Protein AF-A0A1W9WUT4-F1 (afdb_monomer)

Foldseek 3Di:
DAEAEEDPVLQDPCLQCLCVVVVLAHYDGHDPVCPPPDLLVSQLVPFVPLHEYEDQDPVSCVVPVVSHDQKGQEYEHEYEPPVDHDDDDSVNVSVLSVVVCVVPVCPNVDSCIRDYHYRYDHDDPDD

Sequence (127 aa):
MTIFQLDECLNSKKLVQGCAKEGLCQVFRFPTDMKGLKDPDMLNLLLPKDNPLITTDLALLDEHFDSIPEYHPSLILIANSESVPQTLTIKKVQAILRQFKMTFSQWHQVPWQNCVYNARFSQSFTH

pLDDT: mean 84.76, std 8.93, range [38.06, 93.62]

Structure (mmCIF, N/CA/C/O backbone):
data_AF-A0A1W9WUT4-F1
#
_entry.id   AF-A0A1W9WUT4-F1
#
loop_
_atom_site.group_PDB
_atom_site.id
_atom_site.type_symbol
_atom_site.label_atom_id
_atom_site.label_alt_id
_atom_site.label_comp_id
_atom_site.label_asym_id
_atom_site.label_entity_id
_atom_site.label_seq_id
_atom_site.pdbx_PDB_ins_code
_atom_site.Cartn_x
_atom_site.Cartn_y
_atom_site.Cartn_z
_atom_site.occupancy
_atom_site.B_iso_or_equiv
_atom_site.auth_seq_id
_atom_site.auth_comp_id
_atom_site.auth_asym_id
_atom_site.auth_atom_id
_atom_site.pdbx_PDB_model_num
ATOM 1 N N . MET A 1 1 ? -13.656 -10.844 1.150 1.00 75.38 1 MET A N 1
ATOM 2 C CA . MET A 1 1 ? -12.995 -9.759 1.905 1.00 75.38 1 MET A CA 1
ATOM 3 C C . MET A 1 1 ? -11.533 -9.796 1.530 1.00 75.38 1 MET A C 1
ATOM 5 O O . MET A 1 1 ? -10.932 -10.853 1.662 1.00 75.38 1 MET A O 1
ATOM 9 N N . THR A 1 2 ? -11.006 -8.696 1.010 1.00 85.50 2 THR A N 1
ATOM 10 C CA . THR A 1 2 ? -9.635 -8.607 0.502 1.00 85.50 2 THR A CA 1
ATOM 11 C C . THR A 1 2 ? -8.673 -8.338 1.655 1.00 85.50 2 THR A C 1
ATOM 13 O O . THR A 1 2 ? -8.935 -7.464 2.489 1.00 85.50 2 THR A O 1
ATOM 16 N N . ILE A 1 3 ? -7.580 -9.098 1.709 1.00 90.38 3 ILE A N 1
ATOM 17 C CA . ILE A 1 3 ? -6.473 -8.864 2.636 1.00 90.38 3 ILE A CA 1
ATOM 18 C C . ILE A 1 3 ? -5.352 -8.209 1.838 1.00 90.38 3 ILE A C 1
ATOM 20 O O . ILE A 1 3 ? -4.963 -8.716 0.792 1.00 90.38 3 ILE A O 1
ATOM 24 N N . PHE A 1 4 ? -4.856 -7.074 2.316 1.00 91.50 4 PHE A N 1
ATOM 25 C CA . PHE A 1 4 ? -3.820 -6.320 1.619 1.00 91.50 4 PHE A CA 1
ATOM 26 C C . PHE A 1 4 ? -2.439 -6.679 2.142 1.00 91.50 4 PHE A C 1
ATOM 28 O O . PHE A 1 4 ? -2.268 -6.986 3.318 1.00 91.50 4 PHE A O 1
ATOM 35 N N . GLN A 1 5 ? -1.435 -6.592 1.290 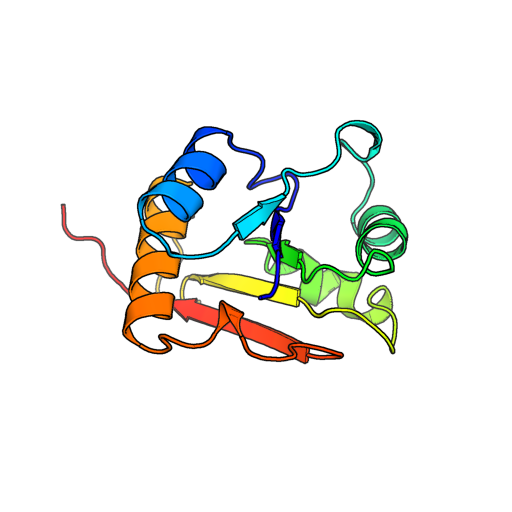1.00 93.62 5 GLN A N 1
ATOM 36 C CA . GLN A 1 5 ? -0.044 -6.770 1.658 1.00 93.62 5 GLN A CA 1
ATOM 37 C C . GLN A 1 5 ? 0.591 -5.401 1.905 1.00 93.62 5 GLN A C 1
ATOM 39 O O . GLN A 1 5 ? 0.515 -4.524 1.053 1.00 93.62 5 GLN A O 1
ATOM 44 N N . LEU A 1 6 ? 1.214 -5.194 3.066 1.00 92.06 6 LEU A N 1
ATOM 45 C CA . LEU A 1 6 ? 2.004 -3.986 3.309 1.00 92.06 6 LEU A CA 1
ATOM 46 C C . LEU A 1 6 ? 3.394 -4.129 2.697 1.00 92.06 6 LEU A C 1
ATOM 48 O O . LEU A 1 6 ? 4.004 -5.195 2.804 1.00 92.06 6 LEU A O 1
ATOM 52 N N . ASP A 1 7 ? 3.883 -3.025 2.148 1.00 89.50 7 ASP A N 1
ATOM 53 C CA . ASP A 1 7 ? 5.274 -2.803 1.758 1.00 89.50 7 ASP A CA 1
ATOM 54 C C . ASP A 1 7 ? 6.229 -2.747 2.978 1.00 89.50 7 ASP A C 1
ATOM 56 O O . ASP A 1 7 ? 5.799 -2.546 4.123 1.00 89.50 7 ASP A O 1
ATOM 60 N N . GLU A 1 8 ? 7.535 -2.921 2.753 1.00 88.62 8 GLU A N 1
ATOM 61 C CA . GLU A 1 8 ? 8.592 -2.888 3.766 1.00 88.62 8 GLU A CA 1
ATOM 62 C C . GLU A 1 8 ? 8.557 -1.577 4.562 1.00 88.62 8 GLU A C 1
ATOM 64 O O . GLU A 1 8 ? 8.560 -1.602 5.800 1.00 88.62 8 GLU A O 1
ATOM 69 N N . CYS A 1 9 ? 8.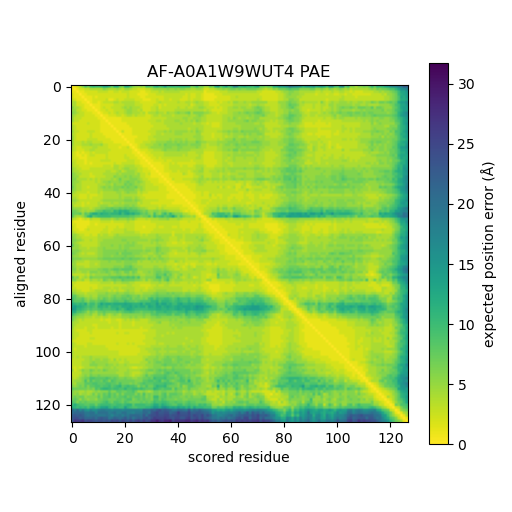409 -0.442 3.875 1.00 86.44 9 CYS A N 1
ATOM 70 C CA . CYS A 1 9 ? 8.309 0.888 4.484 1.00 86.44 9 CYS A CA 1
ATOM 71 C C . CYS A 1 9 ? 7.098 1.038 5.423 1.00 86.44 9 CYS A C 1
ATOM 73 O O . CYS A 1 9 ? 7.111 1.840 6.362 1.00 86.44 9 CYS A O 1
ATOM 75 N N . LEU A 1 10 ? 6.057 0.227 5.222 1.00 88.38 10 LEU A N 1
ATOM 76 C CA . LEU A 1 10 ? 4.836 0.217 6.025 1.00 88.38 10 LEU A CA 1
ATOM 77 C C . LEU A 1 10 ? 4.780 -0.942 7.025 1.00 88.38 10 LEU A C 1
ATOM 79 O O . LEU A 1 10 ? 3.751 -1.121 7.680 1.00 88.38 10 LEU A O 1
ATOM 83 N N . ASN A 1 11 ? 5.865 -1.705 7.208 1.00 88.50 11 ASN A N 1
ATOM 84 C CA . ASN A 1 11 ? 5.903 -2.949 7.984 1.00 88.50 11 ASN A CA 1
ATOM 85 C C . ASN A 1 11 ? 5.810 -2.769 9.522 1.00 88.50 11 ASN A C 1
ATOM 87 O O . ASN A 1 11 ? 6.601 -3.303 10.310 1.00 88.50 11 ASN A O 1
ATOM 91 N N . SER A 1 12 ? 4.802 -2.038 9.991 1.00 88.75 12 SER A N 1
ATOM 92 C CA . SER A 1 12 ? 4.574 -1.674 11.384 1.00 88.75 12 SER A CA 1
ATOM 93 C C . SER A 1 12 ? 3.472 -2.517 12.021 1.00 88.75 12 SER A C 1
ATOM 95 O O . SER A 1 12 ? 2.320 -2.497 11.589 1.00 88.75 12 SER A O 1
ATOM 97 N N . LYS A 1 13 ? 3.781 -3.176 13.149 1.00 89.94 13 LYS A N 1
ATOM 98 C CA . LYS A 1 13 ? 2.768 -3.877 13.967 1.00 89.94 13 LYS A CA 1
ATOM 99 C C . LYS A 1 13 ? 1.632 -2.945 14.407 1.00 89.94 13 LYS A C 1
ATOM 101 O O . LYS A 1 13 ? 0.486 -3.377 14.472 1.00 89.94 13 LYS A O 1
ATOM 106 N N . LYS A 1 14 ? 1.944 -1.671 14.682 1.00 89.75 14 LYS A N 1
ATOM 107 C CA . LYS A 1 14 ? 0.949 -0.669 15.092 1.00 89.75 14 LYS A CA 1
ATOM 108 C C . LYS A 1 14 ? -0.042 -0.373 13.967 1.00 89.75 14 LYS A C 1
ATOM 110 O O . LYS A 1 14 ? -1.226 -0.240 14.250 1.00 89.75 14 LYS A O 1
ATOM 115 N N . LEU A 1 15 ? 0.428 -0.317 12.717 1.00 89.50 15 LEU A N 1
ATOM 116 C CA . LEU A 1 15 ? -0.435 -0.088 11.557 1.00 89.50 15 LEU A CA 1
ATOM 117 C C . LEU A 1 15 ? -1.410 -1.252 11.362 1.00 89.50 15 LEU A C 1
ATOM 119 O O . LEU A 1 15 ? -2.607 -1.025 11.234 1.00 89.50 15 LEU A O 1
ATOM 123 N N . VAL A 1 16 ? -0.909 -2.489 11.422 1.00 92.06 16 VAL A N 1
ATOM 124 C CA . VAL A 1 16 ? -1.725 -3.710 11.295 1.00 92.06 16 VAL A CA 1
ATOM 125 C C . VAL A 1 16 ? -2.813 -3.755 12.366 1.00 92.06 16 VAL A C 1
ATOM 127 O O . VAL A 1 16 ? -3.993 -3.919 12.061 1.00 92.06 16 VAL A O 1
ATOM 130 N N . GLN A 1 17 ? -2.423 -3.558 13.629 1.00 90.81 17 GLN A N 1
ATOM 131 C CA . GLN A 1 17 ? -3.358 -3.539 14.754 1.00 90.81 17 GLN A CA 1
ATOM 132 C C . GLN A 1 17 ? -4.368 -2.396 14.632 1.00 90.81 17 GLN A C 1
ATOM 134 O O . GLN A 1 17 ? -5.544 -2.601 14.916 1.00 90.81 17 GLN A O 1
ATOM 139 N N . GLY A 1 18 ? -3.928 -1.212 14.195 1.00 88.06 18 GLY A N 1
ATOM 140 C CA . GLY A 1 18 ? -4.794 -0.060 13.957 1.00 88.06 18 GLY A CA 1
ATOM 141 C C . GLY A 1 18 ? -5.839 -0.335 12.879 1.00 88.06 18 GLY A C 1
ATOM 142 O O . GLY A 1 18 ? -7.025 -0.132 13.122 1.00 88.06 18 GLY A O 1
ATOM 143 N N . CYS A 1 19 ? -5.422 -0.879 11.732 1.00 90.00 19 CYS A N 1
ATOM 144 C CA . CYS A 1 19 ? -6.323 -1.217 10.629 1.00 90.00 19 CYS A CA 1
ATOM 145 C C . CYS A 1 19 ? -7.373 -2.254 11.041 1.00 90.00 19 CYS A C 1
ATOM 147 O O . CYS A 1 19 ? -8.554 -2.071 10.746 1.00 90.00 19 CYS A O 1
ATOM 149 N N . ALA A 1 20 ? -6.958 -3.297 11.768 1.00 90.19 20 ALA A N 1
ATOM 150 C CA . ALA A 1 20 ? -7.862 -4.333 12.256 1.00 90.19 20 ALA A CA 1
ATOM 151 C C . ALA A 1 20 ? -8.831 -3.801 13.324 1.00 90.19 20 ALA A C 1
ATOM 153 O O . ALA A 1 20 ? -10.037 -4.010 13.219 1.00 90.19 20 ALA A O 1
ATOM 154 N N . LYS A 1 21 ? -8.320 -3.076 14.330 1.00 90.19 21 LYS A N 1
ATOM 155 C CA . LYS A 1 21 ? -9.123 -2.533 15.438 1.00 90.19 21 LYS A CA 1
ATOM 156 C C . LYS A 1 21 ? -10.179 -1.539 14.958 1.00 90.19 21 LYS A C 1
ATOM 158 O O . LYS A 1 21 ? -11.275 -1.506 15.503 1.00 90.19 21 LYS A O 1
ATOM 163 N N . GLU A 1 22 ? -9.843 -0.723 13.965 1.00 87.56 22 GLU A N 1
ATOM 164 C CA . GLU A 1 22 ? -10.738 0.296 13.411 1.00 87.56 22 GLU A CA 1
ATOM 165 C C . GLU A 1 22 ? -11.600 -0.219 12.247 1.00 87.56 22 GLU A C 1
ATOM 167 O O . GLU A 1 22 ? -12.373 0.546 11.674 1.00 87.56 22 GLU A O 1
ATOM 172 N N . GLY A 1 23 ? -11.478 -1.498 11.869 1.00 87.19 23 GLY A N 1
ATOM 173 C CA . GLY A 1 23 ? -12.249 -2.078 10.765 1.00 87.19 23 GLY A CA 1
ATOM 174 C C . GLY A 1 23 ? -11.950 -1.444 9.400 1.00 87.19 23 GLY A C 1
ATOM 175 O O . GLY A 1 23 ? -12.817 -1.429 8.521 1.00 87.19 23 GLY A O 1
ATOM 176 N N . LEU A 1 24 ? -10.741 -0.902 9.210 1.00 86.94 24 LEU A N 1
ATOM 177 C CA . LEU A 1 24 ? -10.347 -0.236 7.963 1.00 86.94 24 LEU A CA 1
ATOM 178 C C . LEU A 1 24 ? -10.165 -1.262 6.843 1.00 86.94 24 LEU A C 1
ATOM 180 O O . LEU A 1 24 ? -10.789 -1.154 5.785 1.00 86.94 24 LEU A O 1
ATOM 184 N N . CYS A 1 25 ? -9.316 -2.256 7.105 1.00 86.94 25 CYS A N 1
ATOM 185 C CA . CYS A 1 25 ? -8.998 -3.392 6.244 1.00 86.94 25 CYS A CA 1
ATOM 186 C C . CYS A 1 25 ? -8.226 -4.457 7.040 1.00 86.94 25 CYS A C 1
ATOM 188 O O . CYS A 1 25 ? -7.706 -4.184 8.125 1.00 86.94 25 CYS A O 1
ATOM 190 N N . GLN A 1 26 ? -8.145 -5.670 6.492 1.00 90.38 26 GLN A N 1
ATOM 191 C CA . GLN A 1 26 ? -7.172 -6.663 6.944 1.00 90.38 26 GLN A CA 1
ATOM 192 C C . GLN A 1 26 ? -5.886 -6.486 6.149 1.00 90.38 26 GLN A C 1
ATOM 194 O O . GLN A 1 26 ? -5.934 -6.297 4.934 1.00 90.38 26 GLN A O 1
ATOM 199 N N . VAL A 1 27 ? -4.749 -6.545 6.838 1.00 91.81 27 VAL A N 1
ATOM 200 C CA . VAL A 1 27 ? -3.439 -6.356 6.219 1.00 91.81 27 VAL A CA 1
ATOM 201 C C . VAL A 1 27 ? -2.437 -7.393 6.719 1.00 91.81 27 VAL A C 1
ATOM 203 O O . VAL A 1 27 ? -2.385 -7.691 7.916 1.00 91.81 27 VAL A O 1
ATOM 206 N N . PHE A 1 28 ? -1.616 -7.912 5.814 1.00 92.00 28 PHE A N 1
ATOM 207 C CA . PHE A 1 28 ? -0.424 -8.684 6.118 1.00 92.00 28 PHE A CA 1
ATOM 208 C C . PHE A 1 28 ? 0.794 -7.773 6.215 1.00 92.00 28 PHE A C 1
ATOM 210 O O . PHE A 1 28 ? 0.917 -6.756 5.534 1.00 92.00 28 PHE A O 1
ATOM 217 N N . ARG A 1 29 ? 1.711 -8.152 7.103 1.00 92.12 29 ARG A N 1
ATOM 218 C CA . ARG A 1 29 ? 3.016 -7.504 7.227 1.00 92.12 29 ARG A CA 1
ATOM 219 C C . ARG A 1 29 ? 3.904 -7.896 6.061 1.00 92.12 29 ARG A C 1
ATOM 221 O O . ARG A 1 29 ? 3.768 -9.003 5.546 1.00 92.12 29 ARG A O 1
ATOM 228 N N . PHE A 1 30 ? 4.836 -7.018 5.704 1.00 90.75 30 PHE A N 1
ATOM 229 C CA . PHE A 1 30 ? 5.853 -7.344 4.714 1.00 90.75 30 PHE A CA 1
ATOM 230 C C . PHE A 1 30 ? 6.624 -8.613 5.133 1.00 90.75 30 PHE A C 1
ATOM 232 O O . PHE A 1 30 ? 7.060 -8.676 6.298 1.00 90.75 30 PHE A O 1
ATOM 239 N N . PRO A 1 31 ? 6.756 -9.620 4.246 1.00 88.75 31 PRO A N 1
ATOM 240 C CA . PRO A 1 31 ? 7.425 -10.879 4.558 1.00 88.75 31 PRO A CA 1
ATOM 241 C C . PRO A 1 31 ? 8.888 -10.658 4.951 1.00 88.75 31 PRO A C 1
ATOM 243 O O . PRO A 1 31 ? 9.614 -9.884 4.331 1.00 88.75 31 PRO A O 1
ATOM 246 N N . THR A 1 32 ? 9.338 -11.306 6.024 1.00 89.88 32 THR A N 1
ATOM 247 C CA . THR A 1 32 ? 10.689 -11.084 6.571 1.00 89.88 32 THR A CA 1
ATOM 248 C C . THR A 1 32 ? 11.800 -11.652 5.695 1.00 89.88 32 THR A C 1
ATOM 250 O O . THR A 1 32 ? 12.920 -11.159 5.750 1.00 89.88 32 THR A O 1
ATOM 253 N N . ASP A 1 33 ? 11.489 -12.678 4.910 1.00 89.88 33 ASP A N 1
ATOM 254 C CA . ASP A 1 33 ? 12.351 -13.312 3.909 1.00 89.88 33 ASP A CA 1
ATOM 255 C C . ASP A 1 33 ? 12.577 -12.440 2.665 1.00 89.88 33 ASP A C 1
ATOM 257 O O . ASP A 1 33 ? 13.520 -12.679 1.920 1.00 89.88 33 ASP A O 1
ATOM 261 N N . MET A 1 34 ? 11.754 -11.407 2.467 1.00 88.56 34 MET A N 1
ATOM 262 C CA . MET A 1 34 ? 11.848 -10.476 1.336 1.00 88.56 34 MET A CA 1
ATOM 263 C C . MET A 1 34 ? 12.532 -9.152 1.701 1.00 88.56 34 MET A C 1
ATOM 265 O O . MET A 1 34 ? 12.617 -8.245 0.877 1.00 88.56 34 MET A O 1
ATOM 269 N N . LYS A 1 35 ? 12.996 -9.010 2.948 1.00 88.75 35 LYS A N 1
ATOM 270 C CA . LYS A 1 35 ? 13.548 -7.757 3.469 1.00 88.75 35 LYS A CA 1
ATOM 271 C C . LYS A 1 35 ? 14.836 -7.355 2.742 1.00 88.75 35 LYS A C 1
ATOM 273 O O . LYS A 1 35 ? 15.785 -8.138 2.715 1.00 88.75 35 LYS A O 1
ATOM 278 N N . GLY A 1 36 ? 14.895 -6.119 2.244 1.00 88.19 36 GLY A N 1
ATOM 279 C CA . GLY A 1 36 ? 16.068 -5.575 1.551 1.00 88.19 36 GLY A CA 1
ATOM 280 C C . GLY A 1 36 ? 16.267 -6.083 0.120 1.00 88.19 36 GLY A C 1
ATOM 281 O O . GLY A 1 36 ? 17.327 -5.843 -0.462 1.00 88.19 36 GLY A O 1
ATOM 282 N N . LEU A 1 37 ? 15.280 -6.786 -0.446 1.00 90.56 37 LEU A N 1
ATOM 283 C CA . LEU A 1 37 ? 15.238 -7.033 -1.884 1.00 90.56 37 LEU A CA 1
ATOM 284 C C . LEU A 1 37 ? 15.073 -5.712 -2.639 1.00 90.56 37 LEU A C 1
ATOM 286 O O . LEU A 1 37 ? 14.495 -4.760 -2.121 1.00 90.56 37 LEU A O 1
ATOM 290 N N . LYS A 1 38 ? 15.574 -5.668 -3.874 1.00 89.38 38 LYS A N 1
ATOM 291 C CA . LYS A 1 38 ? 15.317 -4.540 -4.771 1.00 89.38 38 LYS A CA 1
ATOM 292 C C . LYS A 1 38 ? 13.873 -4.579 -5.253 1.00 89.38 38 LYS A C 1
ATOM 294 O O . LYS A 1 38 ? 13.299 -5.660 -5.377 1.00 89.38 38 LYS A O 1
ATOM 299 N N . ASP A 1 39 ? 13.328 -3.420 -5.596 1.00 88.50 39 ASP A N 1
ATOM 300 C CA . ASP A 1 39 ? 11.917 -3.285 -5.961 1.00 88.50 39 ASP A CA 1
ATOM 301 C C . ASP A 1 39 ? 11.482 -4.205 -7.112 1.00 88.50 39 ASP A C 1
ATOM 303 O O . ASP A 1 39 ? 10.465 -4.875 -6.940 1.00 88.50 39 ASP A O 1
ATOM 307 N N . PRO A 1 40 ? 12.236 -4.377 -8.221 1.00 87.69 40 PRO A N 1
ATOM 308 C CA . PRO A 1 40 ? 11.838 -5.320 -9.269 1.00 87.69 40 PRO A CA 1
ATOM 309 C C . PRO A 1 40 ? 11.737 -6.768 -8.772 1.00 87.69 40 PRO A C 1
ATOM 311 O O . PRO A 1 40 ? 10.787 -7.479 -9.097 1.00 87.69 40 PRO A O 1
ATOM 314 N N . ASP A 1 41 ? 12.695 -7.214 -7.956 1.00 89.06 41 ASP A N 1
ATOM 315 C CA . ASP A 1 41 ? 12.708 -8.574 -7.404 1.00 89.06 41 ASP A CA 1
ATOM 316 C C . ASP A 1 41 ? 11.569 -8.759 -6.392 1.00 89.06 41 ASP A C 1
ATOM 318 O O . ASP A 1 41 ? 10.882 -9.782 -6.380 1.00 89.06 41 ASP A O 1
ATOM 322 N N . MET A 1 42 ? 11.339 -7.741 -5.561 1.00 90.31 42 MET A N 1
ATOM 323 C CA . MET A 1 42 ? 10.251 -7.704 -4.592 1.00 90.31 42 MET A CA 1
ATOM 324 C C . MET A 1 42 ? 8.894 -7.775 -5.295 1.00 90.31 42 MET A C 1
ATOM 326 O O . MET A 1 42 ? 8.087 -8.634 -4.942 1.00 90.31 42 MET A O 1
ATOM 330 N N . LEU A 1 43 ? 8.655 -6.948 -6.316 1.00 87.38 43 LEU A N 1
ATOM 331 C CA . LEU A 1 43 ? 7.396 -6.918 -7.064 1.00 87.38 43 LEU A CA 1
ATOM 332 C C . LEU A 1 43 ? 7.114 -8.256 -7.745 1.00 87.38 43 LEU A C 1
ATOM 334 O O . LEU A 1 43 ? 6.013 -8.791 -7.601 1.00 87.38 43 LEU A O 1
ATOM 338 N N . ASN A 1 44 ? 8.123 -8.846 -8.388 1.00 86.12 44 ASN A N 1
ATOM 339 C CA . ASN A 1 44 ? 8.006 -10.153 -9.034 1.00 86.12 44 ASN A CA 1
ATOM 340 C C . ASN A 1 44 ? 7.698 -11.293 -8.055 1.00 86.12 44 ASN A C 1
ATOM 342 O O . ASN A 1 44 ? 7.083 -12.282 -8.442 1.00 86.12 44 ASN A O 1
ATOM 346 N N . LEU A 1 45 ? 8.104 -11.181 -6.790 1.00 86.88 45 LEU A N 1
ATOM 347 C CA . LEU A 1 45 ? 7.828 -12.189 -5.763 1.00 86.88 45 LEU A CA 1
ATOM 348 C C . LEU A 1 45 ? 6.537 -11.924 -4.982 1.00 86.88 45 LEU A C 1
ATOM 350 O O . LEU A 1 45 ? 5.924 -12.865 -4.468 1.00 86.88 45 LEU A O 1
ATOM 354 N N . LEU A 1 46 ? 6.146 -10.658 -4.838 1.00 85.94 46 LEU A N 1
ATOM 355 C CA . LEU A 1 46 ? 5.029 -10.242 -3.996 1.00 85.94 46 LEU A CA 1
ATOM 356 C C . LEU A 1 46 ? 3.716 -10.200 -4.771 1.00 85.94 46 LEU A C 1
ATOM 358 O O . LEU A 1 46 ? 2.703 -10.686 -4.272 1.00 85.94 46 LEU A O 1
ATOM 362 N N . LEU A 1 47 ? 3.731 -9.650 -5.987 1.00 83.56 47 LEU A N 1
ATOM 363 C CA . LEU A 1 47 ? 2.526 -9.493 -6.795 1.00 83.56 47 LEU A CA 1
ATOM 364 C C . LEU A 1 47 ? 1.907 -10.832 -7.225 1.00 83.56 47 LEU A C 1
ATOM 366 O O . LEU A 1 47 ? 0.692 -10.898 -7.278 1.00 83.56 47 LEU A O 1
ATOM 370 N N . PRO A 1 48 ? 2.625 -11.953 -7.400 1.00 81.25 48 PRO A N 1
ATOM 371 C CA . PRO A 1 48 ? 1.954 -13.235 -7.628 1.00 81.25 48 PRO A CA 1
ATOM 372 C C . PRO A 1 48 ? 1.150 -13.787 -6.434 1.00 81.25 48 PRO A C 1
ATOM 374 O O . PRO A 1 48 ? 0.436 -14.770 -6.599 1.00 81.25 48 PRO A O 1
ATOM 377 N N . LYS A 1 49 ? 1.257 -13.220 -5.220 1.00 74.12 49 LYS A N 1
ATOM 378 C CA . LYS A 1 49 ? 0.697 -13.804 -3.978 1.00 74.12 49 LYS A CA 1
ATOM 379 C C . LYS A 1 49 ? -0.765 -13.416 -3.682 1.00 74.12 49 LYS A C 1
ATOM 381 O O . LYS A 1 49 ? -1.140 -13.334 -2.515 1.00 74.12 49 LYS A O 1
ATOM 386 N N . ASP A 1 50 ? -1.580 -13.172 -4.709 1.00 80.75 50 ASP A N 1
ATOM 387 C CA . ASP A 1 50 ? -3.030 -12.861 -4.672 1.00 80.75 50 ASP A CA 1
ATOM 388 C C . ASP A 1 50 ? -3.489 -11.638 -3.847 1.00 80.75 50 ASP A C 1
ATOM 390 O O . ASP A 1 50 ? -4.641 -11.208 -3.955 1.00 80.75 50 ASP A O 1
ATOM 394 N N . ASN A 1 51 ? -2.611 -11.025 -3.056 1.00 89.62 51 ASN A N 1
ATOM 395 C CA . ASN A 1 51 ? -2.958 -9.928 -2.161 1.00 89.62 51 ASN A CA 1
ATOM 396 C C . ASN A 1 51 ? -2.522 -8.584 -2.757 1.00 89.62 51 ASN A C 1
ATOM 398 O O . ASN A 1 51 ? -1.337 -8.426 -3.062 1.00 89.62 51 ASN A O 1
ATOM 402 N N . PRO A 1 52 ? -3.420 -7.587 -2.871 1.00 91.19 52 PRO A N 1
ATOM 403 C CA . PRO A 1 52 ? -3.033 -6.282 -3.378 1.00 91.19 52 PRO A CA 1
ATOM 404 C C . PRO A 1 52 ? -1.998 -5.619 -2.468 1.00 91.19 52 PRO A C 1
ATOM 406 O O . PRO A 1 52 ? -2.152 -5.615 -1.241 1.00 91.19 52 PRO A O 1
ATOM 409 N N . LEU A 1 53 ? -0.972 -5.022 -3.065 1.00 92.69 53 LEU A N 1
ATOM 410 C CA . LEU A 1 53 ? 0.082 -4.303 -2.355 1.00 92.69 53 LEU A CA 1
ATOM 411 C C . LEU A 1 53 ? -0.396 -2.900 -1.972 1.00 92.69 53 LEU A C 1
ATOM 413 O O . LEU A 1 53 ? -0.885 -2.167 -2.822 1.00 92.69 53 LEU A O 1
ATOM 417 N N . ILE A 1 54 ? -0.219 -2.496 -0.715 1.00 91.75 54 ILE A N 1
ATOM 418 C CA . ILE A 1 54 ? -0.305 -1.097 -0.286 1.00 91.75 54 ILE A CA 1
ATOM 419 C C . ILE A 1 54 ? 1.116 -0.581 -0.079 1.00 91.75 54 ILE A C 1
ATOM 421 O O . ILE A 1 54 ? 1.844 -1.097 0.773 1.00 91.75 54 ILE A O 1
ATOM 425 N N . THR A 1 55 ? 1.476 0.470 -0.809 1.00 91.81 55 THR A N 1
ATOM 426 C CA . THR A 1 55 ? 2.768 1.155 -0.679 1.00 91.81 55 THR A CA 1
ATOM 427 C C . THR A 1 55 ? 2.571 2.667 -0.564 1.00 91.81 55 THR A C 1
ATOM 429 O O . THR A 1 55 ? 1.516 3.207 -0.900 1.00 91.81 55 THR A O 1
ATOM 432 N N . THR A 1 56 ? 3.579 3.350 -0.030 1.00 90.25 56 THR A N 1
ATOM 433 C CA . THR A 1 56 ? 3.702 4.816 -0.063 1.00 90.25 56 THR A CA 1
ATOM 434 C C . THR A 1 56 ? 4.801 5.291 -1.004 1.00 90.25 56 THR A C 1
ATOM 436 O O . THR A 1 56 ? 5.051 6.493 -1.083 1.00 90.25 56 THR A O 1
ATOM 439 N N . ASP A 1 57 ? 5.489 4.361 -1.661 1.00 87.44 57 ASP A N 1
ATOM 440 C CA . ASP A 1 57 ? 6.587 4.665 -2.556 1.00 87.44 57 ASP A CA 1
ATOM 441 C C . ASP A 1 57 ? 6.052 5.004 -3.950 1.00 87.44 57 ASP A C 1
ATOM 443 O O . ASP A 1 57 ? 5.601 4.137 -4.698 1.00 87.44 57 ASP A O 1
ATOM 447 N N . LEU A 1 58 ? 6.042 6.298 -4.270 1.00 85.19 58 LEU A N 1
ATOM 448 C CA . LEU A 1 58 ? 5.651 6.780 -5.594 1.00 85.19 58 LEU A CA 1
ATOM 449 C C . LEU A 1 58 ? 6.706 6.405 -6.646 1.00 85.19 58 LEU A C 1
ATOM 451 O O . LEU A 1 58 ? 6.333 6.075 -7.770 1.00 85.19 58 LEU A O 1
ATOM 455 N N . ALA A 1 59 ? 7.989 6.396 -6.266 1.00 86.19 59 ALA A N 1
ATOM 456 C CA . ALA A 1 59 ? 9.086 6.083 -7.175 1.00 86.19 59 ALA A CA 1
ATOM 457 C C . ALA A 1 59 ? 9.022 4.626 -7.639 1.00 86.19 59 ALA A C 1
ATOM 459 O O . ALA A 1 59 ? 9.360 4.337 -8.778 1.00 86.19 59 ALA A O 1
ATOM 460 N N . LEU A 1 60 ? 8.476 3.724 -6.819 1.00 86.56 60 LEU A N 1
ATOM 461 C CA . LEU A 1 60 ? 8.248 2.337 -7.219 1.00 86.56 60 LEU A CA 1
ATOM 462 C C . LEU A 1 60 ? 7.389 2.221 -8.493 1.00 86.56 60 LEU A C 1
ATOM 464 O O . LEU A 1 60 ? 7.641 1.352 -9.325 1.00 86.56 60 LEU A O 1
ATOM 468 N N . LEU A 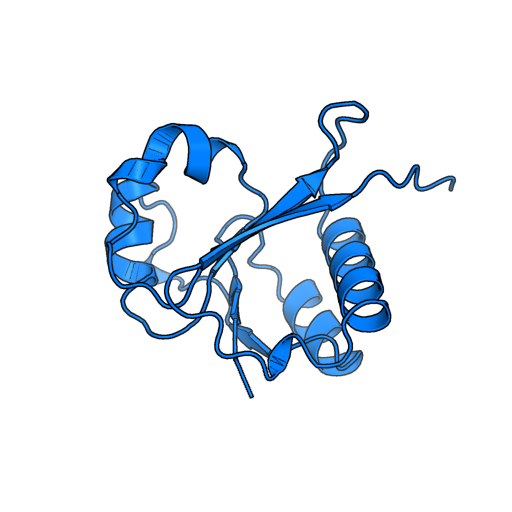1 61 ? 6.388 3.090 -8.673 1.00 84.25 61 LEU A N 1
ATOM 469 C CA . LEU A 1 61 ? 5.616 3.116 -9.918 1.00 84.25 61 LEU A CA 1
ATOM 470 C C . LEU A 1 61 ? 6.381 3.810 -11.042 1.00 84.25 61 LEU A C 1
ATOM 472 O O . LEU A 1 61 ? 6.371 3.309 -12.157 1.00 84.25 61 LEU A O 1
ATOM 476 N N . ASP A 1 62 ? 7.038 4.932 -10.764 1.00 85.31 62 ASP A N 1
ATOM 477 C CA . ASP A 1 62 ? 7.701 5.725 -11.805 1.00 85.31 62 ASP A CA 1
ATOM 478 C C . ASP A 1 62 ? 8.952 5.027 -12.374 1.00 85.31 62 ASP A C 1
ATOM 480 O O . ASP A 1 62 ? 9.230 5.119 -13.569 1.00 85.31 62 ASP A O 1
ATOM 484 N N . GLU A 1 63 ? 9.698 4.304 -11.537 1.00 89.62 63 GLU A N 1
ATOM 485 C CA . GLU A 1 63 ? 10.976 3.672 -11.887 1.00 89.62 63 GLU A CA 1
ATOM 486 C C . GLU A 1 63 ? 10.829 2.197 -12.285 1.00 89.62 63 GLU A 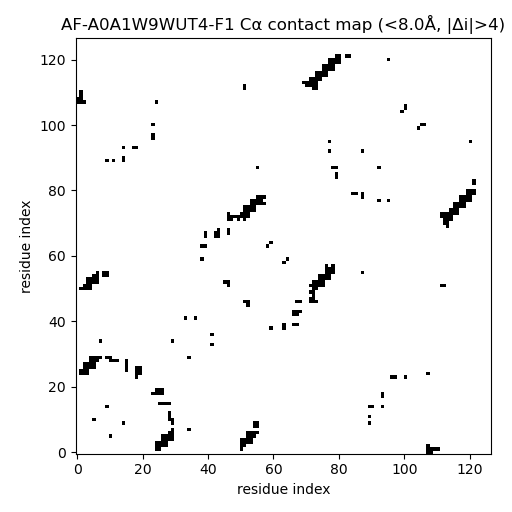C 1
ATOM 488 O O . GLU A 1 63 ? 11.665 1.661 -13.019 1.00 89.62 63 GLU A O 1
ATOM 493 N N . HIS A 1 64 ? 9.780 1.520 -11.806 1.00 88.50 64 HIS A N 1
ATOM 494 C CA . HIS A 1 64 ? 9.633 0.068 -11.939 1.00 88.50 64 HIS A CA 1
ATOM 495 C C . HIS A 1 64 ? 8.268 -0.380 -12.469 1.00 88.50 64 HIS A C 1
ATOM 497 O O . HIS A 1 64 ? 7.917 -1.552 -12.324 1.00 88.50 64 HIS A O 1
ATOM 503 N N . PHE A 1 65 ? 7.527 0.504 -13.150 1.00 85.62 65 PHE A N 1
ATOM 504 C CA . PHE A 1 65 ? 6.264 0.157 -13.813 1.00 85.62 65 PHE A CA 1
ATOM 505 C C . PHE A 1 65 ? 6.380 -1.103 -14.684 1.00 85.62 65 PHE A C 1
ATOM 507 O O . PHE A 1 65 ? 5.561 -2.010 -14.570 1.00 85.62 65 PHE A O 1
ATOM 514 N N . ASP A 1 66 ? 7.447 -1.200 -15.482 1.00 87.00 66 ASP A N 1
ATOM 515 C CA . ASP A 1 66 ? 7.692 -2.327 -16.394 1.00 87.00 66 ASP A CA 1
ATOM 516 C C . ASP A 1 66 ? 7.947 -3.662 -15.670 1.00 87.00 66 ASP A C 1
ATOM 518 O O . ASP A 1 66 ? 7.930 -4.724 -16.288 1.00 87.00 66 ASP A O 1
ATOM 522 N N . SER A 1 67 ? 8.203 -3.624 -14.359 1.00 87.38 67 SER A N 1
ATOM 523 C CA . SER A 1 67 ? 8.377 -4.815 -13.516 1.00 87.38 67 SER A CA 1
ATOM 524 C C . SER A 1 67 ? 7.068 -5.292 -12.879 1.00 87.38 67 SER A C 1
ATOM 526 O O . SER A 1 67 ? 7.062 -6.319 -12.203 1.00 87.38 67 SER A O 1
ATOM 528 N N . ILE A 1 68 ? 5.962 -4.564 -13.061 1.00 85.69 68 ILE A N 1
ATOM 529 C CA . ILE A 1 68 ? 4.635 -4.983 -12.609 1.00 85.69 68 ILE A CA 1
ATOM 530 C C . ILE A 1 68 ? 4.094 -6.001 -13.625 1.00 85.69 68 ILE A C 1
ATOM 532 O O . ILE A 1 68 ? 3.939 -5.662 -14.799 1.00 85.69 68 ILE A O 1
ATOM 536 N N . PRO A 1 69 ? 3.789 -7.246 -13.215 1.00 84.06 69 PRO A N 1
ATOM 537 C CA . PRO A 1 69 ? 3.218 -8.232 -14.123 1.00 84.06 69 PRO A CA 1
ATOM 538 C C . PRO A 1 69 ? 1.878 -7.760 -14.694 1.00 84.06 69 PRO A C 1
ATOM 540 O O . PRO A 1 69 ? 1.080 -7.167 -13.973 1.00 84.06 69 PRO A O 1
ATOM 543 N N . GLU A 1 70 ? 1.589 -8.101 -15.954 1.00 82.75 70 GLU A N 1
ATOM 544 C CA . GLU A 1 70 ? 0.303 -7.796 -16.611 1.00 82.75 70 GLU A CA 1
ATOM 545 C C . GLU A 1 70 ? -0.898 -8.296 -15.790 1.00 82.75 70 GLU A C 1
ATOM 547 O O . GLU A 1 70 ? -1.928 -7.627 -15.697 1.00 82.75 70 GLU A O 1
ATOM 552 N N . TYR A 1 71 ? -0.732 -9.454 -15.143 1.00 83.69 71 TYR A N 1
ATOM 553 C CA . TYR A 1 71 ? -1.694 -10.017 -14.206 1.00 83.69 71 TYR A CA 1
ATOM 554 C C . TYR A 1 71 ? -1.188 -9.886 -12.773 1.00 83.69 71 TYR A C 1
ATOM 556 O O . TYR A 1 71 ? -0.216 -10.534 -12.385 1.00 83.69 71 TYR A O 1
ATOM 564 N N . HIS A 1 72 ? -1.868 -9.069 -11.973 1.00 85.38 72 HIS A N 1
ATOM 565 C CA . HIS A 1 72 ? -1.483 -8.800 -10.595 1.00 85.38 72 HIS A CA 1
ATOM 566 C C . HIS A 1 72 ? -2.712 -8.518 -9.704 1.00 85.38 72 HIS A C 1
ATOM 568 O O . HIS A 1 72 ? -3.748 -8.046 -10.174 1.00 85.38 72 HIS A O 1
ATOM 574 N N . PRO A 1 73 ? -2.629 -8.759 -8.384 1.00 83.38 73 PRO A N 1
ATOM 575 C CA . PRO A 1 73 ? -3.717 -8.562 -7.429 1.00 83.38 73 PRO A CA 1
ATOM 576 C C . PRO A 1 73 ? -3.949 -7.092 -7.087 1.00 83.38 73 PRO A C 1
ATOM 578 O O . PRO A 1 73 ? -4.799 -6.807 -6.249 1.00 83.38 73 PRO A O 1
ATOM 581 N N . SER A 1 74 ? -3.224 -6.193 -7.762 1.00 88.75 74 SER A N 1
ATOM 582 C CA . SER A 1 74 ? -3.279 -4.731 -7.681 1.00 88.75 74 SER A CA 1
ATOM 583 C C . SER A 1 74 ? -2.308 -4.070 -6.731 1.00 88.75 74 SER A C 1
ATOM 585 O O . SER A 1 74 ? -1.758 -4.683 -5.820 1.00 88.75 74 SER A O 1
ATOM 587 N N . LEU A 1 75 ? -2.070 -2.792 -7.004 1.00 88.69 75 LEU A N 1
ATOM 588 C CA . LEU A 1 75 ? -1.181 -1.938 -6.238 1.00 88.69 75 LEU A CA 1
ATOM 589 C C . LEU A 1 75 ? -1.937 -0.664 -5.870 1.00 88.69 75 LEU A C 1
ATOM 591 O O . LEU A 1 75 ? -2.461 0.044 -6.726 1.00 88.69 75 LEU A O 1
ATOM 595 N N . ILE A 1 76 ? -2.025 -0.398 -4.575 1.00 90.19 76 ILE A N 1
ATOM 596 C CA . ILE A 1 76 ? -2.651 0.779 -3.994 1.00 90.19 76 ILE A CA 1
ATOM 597 C C . ILE A 1 76 ? -1.532 1.664 -3.470 1.00 90.19 76 ILE A C 1
ATOM 599 O O . ILE A 1 76 ? -0.914 1.383 -2.442 1.00 90.19 76 ILE A O 1
ATOM 603 N N . LEU A 1 77 ? -1.284 2.746 -4.191 1.00 89.44 77 LEU A N 1
ATOM 604 C CA . LEU A 1 77 ? -0.325 3.752 -3.790 1.00 89.44 77 LEU A CA 1
ATOM 605 C C . LEU A 1 77 ? -1.024 4.802 -2.929 1.00 89.44 77 LEU A C 1
ATOM 607 O O . LEU A 1 77 ? -2.002 5.420 -3.349 1.00 89.44 77 LEU A O 1
ATOM 611 N N . ILE A 1 78 ? -0.494 5.027 -1.733 1.00 88.56 78 ILE A N 1
ATOM 612 C CA . ILE A 1 78 ? -0.873 6.136 -0.867 1.00 88.56 78 ILE A CA 1
ATOM 613 C C . ILE A 1 78 ? 0.208 7.201 -0.980 1.00 88.56 78 ILE A C 1
ATOM 615 O O . ILE A 1 78 ? 1.290 7.054 -0.419 1.00 88.56 78 ILE A O 1
ATOM 619 N N . ALA A 1 79 ? -0.099 8.294 -1.668 1.00 84.75 79 ALA A N 1
ATOM 620 C CA . ALA A 1 79 ? 0.828 9.401 -1.852 1.00 84.75 79 ALA A CA 1
ATOM 621 C C . ALA A 1 79 ? 0.219 10.715 -1.350 1.00 84.75 79 ALA A C 1
ATOM 623 O O . ALA A 1 79 ? -1.000 10.922 -1.356 1.00 84.75 79 ALA A O 1
ATOM 624 N N . ASN A 1 80 ? 1.078 11.638 -0.918 1.00 80.00 80 ASN A N 1
ATOM 625 C CA . ASN A 1 80 ? 0.646 13.023 -0.766 1.00 80.00 80 ASN A CA 1
ATOM 626 C C . ASN A 1 80 ? 0.423 13.643 -2.146 1.00 80.00 80 ASN A C 1
ATOM 628 O O . ASN A 1 80 ? 1.012 13.218 -3.138 1.00 80.00 80 ASN A O 1
ATOM 632 N N . SER A 1 81 ? -0.412 14.677 -2.198 1.00 78.38 81 SER A N 1
ATOM 633 C CA . SER A 1 81 ? -0.473 15.543 -3.373 1.00 78.38 81 SER A CA 1
ATOM 634 C C . SER A 1 81 ? 0.908 16.131 -3.675 1.00 78.38 81 SER A C 1
ATOM 636 O O . SER A 1 81 ? 1.583 16.611 -2.765 1.00 78.38 81 SER A O 1
ATOM 638 N N . GLU A 1 82 ? 1.291 16.164 -4.952 1.00 76.38 82 GLU A N 1
ATOM 639 C CA . GLU A 1 82 ? 2.540 16.789 -5.424 1.00 76.38 82 GLU A CA 1
ATOM 640 C C . GLU A 1 82 ? 2.658 18.254 -4.976 1.00 76.38 82 GLU A C 1
ATOM 642 O O . GLU A 1 82 ? 3.745 18.740 -4.682 1.00 76.38 82 GLU A O 1
ATOM 647 N N . SER A 1 83 ? 1.523 18.948 -4.851 1.00 76.62 83 SER A N 1
ATOM 648 C CA . SER A 1 83 ? 1.457 20.337 -4.389 1.00 76.62 83 SER A CA 1
ATOM 649 C C . SER A 1 83 ? 1.737 20.530 -2.893 1.00 76.62 83 SER A C 1
ATOM 651 O O . SER A 1 83 ? 1.934 21.662 -2.457 1.00 76.62 83 SER A O 1
ATOM 653 N N . VAL A 1 84 ? 1.738 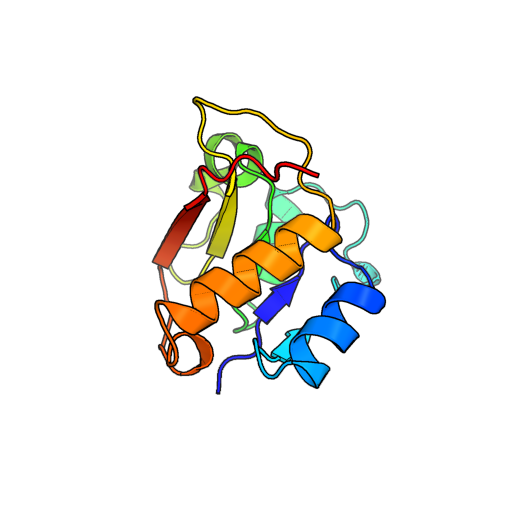19.458 -2.091 1.00 76.88 84 VAL A N 1
ATOM 654 C CA . VAL A 1 84 ? 1.965 19.506 -0.637 1.00 76.88 84 VAL A CA 1
ATOM 655 C C . VAL A 1 84 ? 2.821 18.302 -0.214 1.00 76.88 84 VAL A C 1
ATOM 657 O O . VAL A 1 84 ? 2.318 17.374 0.430 1.00 76.88 84 VAL A O 1
ATOM 660 N N . PRO A 1 85 ? 4.122 18.280 -0.564 1.00 73.88 85 PRO A N 1
ATOM 661 C CA . PRO A 1 85 ? 4.997 17.180 -0.193 1.00 73.88 85 PRO A CA 1
ATOM 662 C C . PRO A 1 85 ? 5.154 17.140 1.328 1.00 73.88 85 PRO A C 1
ATOM 664 O O . PRO A 1 85 ? 5.531 18.117 1.976 1.00 73.88 85 PRO A O 1
ATOM 667 N N . GLN A 1 86 ? 4.841 15.992 1.921 1.00 77.69 86 GLN A N 1
ATOM 668 C CA . GLN A 1 86 ? 5.019 15.751 3.348 1.00 77.69 86 GLN A CA 1
ATOM 669 C C . GLN A 1 86 ? 5.587 14.355 3.581 1.00 77.69 86 GLN A C 1
ATOM 671 O O . GLN A 1 86 ? 5.357 13.428 2.807 1.00 77.69 86 GLN A O 1
ATOM 676 N N . THR A 1 87 ? 6.270 14.165 4.707 1.00 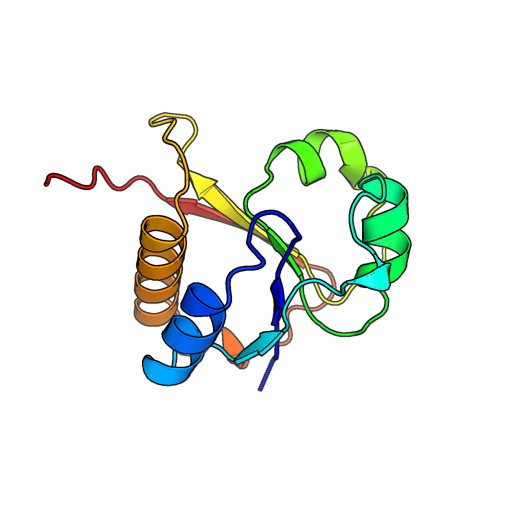81.56 87 THR A N 1
ATOM 677 C CA . THR A 1 87 ? 6.632 12.819 5.157 1.00 81.56 87 THR A CA 1
ATOM 678 C C . THR A 1 87 ? 5.368 12.041 5.529 1.00 81.56 87 THR A C 1
ATOM 680 O O . THR A 1 87 ? 4.607 12.458 6.416 1.00 81.56 87 THR A O 1
ATOM 683 N N . LEU A 1 88 ? 5.151 10.898 4.871 1.00 84.56 88 LEU A N 1
ATOM 684 C CA . LEU A 1 88 ? 4.085 9.949 5.193 1.00 84.56 88 LEU A CA 1
ATOM 685 C C . LEU A 1 88 ? 4.497 9.085 6.383 1.00 84.56 88 LEU A C 1
ATOM 687 O O . LEU A 1 88 ? 5.109 8.032 6.255 1.00 84.56 88 LEU A O 1
ATOM 691 N N . THR A 1 89 ? 4.155 9.546 7.582 1.00 87.50 89 THR A N 1
ATOM 692 C CA . THR A 1 89 ? 4.312 8.724 8.787 1.00 87.50 89 THR A CA 1
ATOM 693 C C . THR A 1 89 ? 3.211 7.668 8.861 1.00 87.50 89 THR A C 1
ATOM 695 O O . THR A 1 89 ? 2.106 7.878 8.363 1.00 87.50 89 THR A O 1
ATOM 698 N N . ILE A 1 90 ? 3.451 6.580 9.597 1.00 87.50 90 ILE A N 1
ATOM 699 C CA . ILE A 1 90 ? 2.441 5.538 9.858 1.00 87.50 90 ILE A CA 1
ATOM 700 C C . ILE A 1 90 ? 1.113 6.120 10.372 1.00 87.50 90 ILE A C 1
ATOM 702 O O . ILE A 1 90 ? 0.044 5.676 9.961 1.00 87.50 90 ILE A O 1
ATOM 706 N N . LYS A 1 91 ? 1.161 7.143 11.239 1.00 87.06 91 LYS A N 1
ATOM 707 C CA . LYS A 1 91 ? -0.050 7.814 11.741 1.00 87.06 91 LYS A CA 1
ATOM 708 C C . LYS A 1 91 ? -0.835 8.494 10.615 1.00 87.06 91 LYS A C 1
ATOM 710 O O . LYS A 1 91 ? -2.058 8.397 10.595 1.00 87.06 91 LYS A O 1
ATOM 715 N N . LYS A 1 92 ? -0.140 9.162 9.687 1.00 87.44 92 LYS A N 1
ATOM 716 C CA . LYS A 1 92 ? -0.768 9.807 8.525 1.00 87.44 92 LYS A CA 1
ATOM 717 C C . LYS A 1 92 ? -1.338 8.775 7.560 1.00 87.44 92 LYS A C 1
ATOM 719 O O . LYS A 1 92 ? -2.476 8.930 7.146 1.00 87.44 92 LYS A O 1
ATOM 724 N N . VAL A 1 93 ? -0.607 7.694 7.282 1.00 88.94 93 VAL A N 1
ATOM 725 C CA . VAL A 1 93 ? -1.099 6.582 6.450 1.00 88.94 93 VAL A CA 1
ATOM 726 C C . VAL A 1 93 ? -2.380 5.986 7.037 1.00 88.94 93 VAL A C 1
ATOM 728 O O . VAL A 1 93 ? -3.358 5.800 6.323 1.00 88.94 93 VAL A O 1
ATOM 731 N N . GLN A 1 94 ? -2.431 5.761 8.351 1.00 89.31 94 GLN A N 1
ATOM 732 C CA . GLN A 1 94 ? -3.640 5.265 9.011 1.00 89.31 94 GLN A CA 1
ATOM 733 C C . GLN A 1 94 ? -4.809 6.261 8.924 1.00 89.31 94 GLN A C 1
ATOM 735 O O . GLN A 1 94 ? -5.941 5.853 8.675 1.00 89.31 94 GLN A O 1
ATOM 740 N N . ALA A 1 95 ? -4.552 7.562 9.093 1.00 88.94 95 ALA A N 1
ATOM 741 C CA . ALA A 1 95 ? -5.574 8.597 8.920 1.00 88.94 95 ALA A CA 1
ATOM 742 C C . ALA A 1 95 ? -6.097 8.653 7.475 1.00 88.94 95 ALA A C 1
ATOM 744 O O . ALA A 1 95 ? -7.304 8.745 7.261 1.00 88.94 95 ALA A O 1
ATOM 745 N N . ILE A 1 96 ? -5.201 8.519 6.497 1.00 88.75 96 ILE A N 1
ATOM 746 C CA . ILE A 1 96 ? -5.536 8.423 5.079 1.00 88.75 96 ILE A CA 1
ATOM 747 C C . ILE A 1 96 ? -6.413 7.195 4.809 1.00 88.75 96 ILE A C 1
ATOM 749 O O . ILE A 1 96 ? -7.474 7.329 4.208 1.00 88.75 96 ILE A O 1
ATOM 753 N N . LEU A 1 97 ? -6.030 6.015 5.303 1.00 88.88 97 LEU A N 1
ATOM 754 C CA . LEU A 1 97 ? -6.827 4.792 5.161 1.00 88.88 97 LEU A CA 1
ATOM 755 C C . LEU A 1 97 ? -8.210 4.930 5.805 1.00 88.88 97 LEU A C 1
ATOM 757 O O . LEU A 1 97 ? -9.197 4.436 5.261 1.00 88.88 97 LEU A O 1
ATOM 761 N N . ARG A 1 98 ? -8.305 5.631 6.941 1.00 90.12 98 ARG A N 1
ATOM 762 C CA . ARG A 1 98 ? -9.587 5.944 7.581 1.00 90.12 98 ARG A CA 1
ATOM 763 C C . ARG A 1 98 ? -10.448 6.837 6.696 1.00 90.12 98 ARG A C 1
ATOM 765 O O . ARG A 1 98 ? -11.607 6.505 6.463 1.00 90.12 98 ARG A O 1
ATOM 772 N N . GLN A 1 99 ? -9.886 7.919 6.165 1.00 88.56 99 GLN A N 1
ATOM 773 C CA . GLN A 1 99 ? -10.598 8.800 5.242 1.00 88.56 99 GLN A CA 1
ATOM 774 C C . GLN A 1 99 ? -11.038 8.044 3.984 1.00 88.56 99 GLN A C 1
ATOM 776 O O . GLN A 1 99 ? -12.183 8.171 3.558 1.00 88.56 99 GLN A O 1
ATOM 781 N N . PHE A 1 100 ? -10.160 7.210 3.427 1.00 87.81 100 PHE A N 1
ATOM 782 C CA . PHE A 1 100 ? -10.459 6.385 2.265 1.00 87.81 100 PHE A CA 1
ATOM 783 C C . PHE A 1 100 ? -11.607 5.412 2.542 1.00 87.81 100 PHE A C 1
ATOM 785 O O . PHE A 1 100 ? -12.549 5.346 1.763 1.00 87.81 100 PHE A O 1
ATOM 792 N N . LYS A 1 101 ? -11.597 4.731 3.693 1.00 88.06 101 LYS A N 1
ATOM 793 C CA . LYS A 1 101 ? -12.693 3.862 4.143 1.00 88.06 101 LYS A CA 1
ATOM 794 C C . LYS A 1 101 ? -14.001 4.628 4.347 1.00 88.06 101 LYS A C 1
ATOM 796 O O . LYS A 1 101 ? -15.060 4.084 4.060 1.00 88.06 101 LYS A O 1
ATOM 801 N N . MET A 1 102 ? -13.955 5.858 4.852 1.00 88.19 102 MET A N 1
ATOM 802 C CA . MET A 1 102 ? -15.158 6.679 5.020 1.00 88.19 102 MET A CA 1
ATOM 803 C C . MET A 1 102 ? -15.764 7.074 3.672 1.00 88.19 102 MET A C 1
ATOM 805 O O . MET A 1 102 ? -16.976 6.977 3.502 1.00 88.19 102 MET A O 1
ATOM 809 N N . THR A 1 103 ? -14.928 7.473 2.712 1.00 87.75 103 THR A N 1
ATOM 810 C CA . THR A 1 103 ? -15.373 7.838 1.360 1.00 87.75 103 THR A CA 1
ATOM 811 C C . THR A 1 103 ? -15.794 6.611 0.547 1.00 87.75 103 THR A C 1
ATOM 813 O O . THR A 1 103 ? -16.756 6.670 -0.211 1.00 87.75 103 THR A O 1
ATOM 816 N N . PHE A 1 104 ? -15.102 5.483 0.726 1.00 88.31 104 PHE A N 1
ATOM 817 C CA . PHE A 1 104 ? -15.345 4.234 0.018 1.00 88.31 104 PHE A CA 1
ATOM 818 C C . PHE A 1 104 ? -15.458 3.049 0.989 1.00 88.31 104 PHE A C 1
ATOM 820 O O . PHE A 1 104 ? -14.551 2.234 1.166 1.00 88.31 104 PHE A O 1
ATOM 8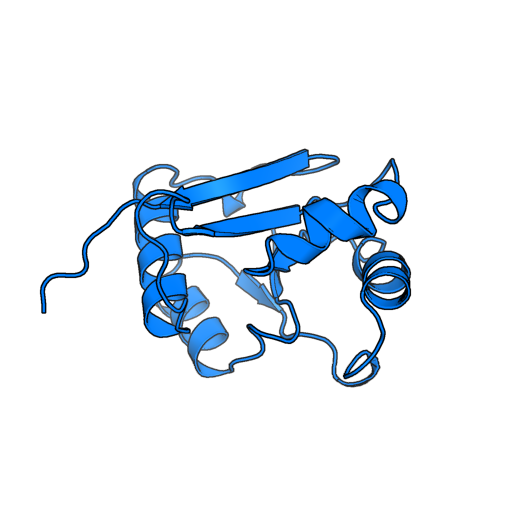27 N N . SER A 1 105 ? -16.619 2.927 1.632 1.00 88.94 105 SER A N 1
ATOM 828 C CA . SER A 1 105 ? -16.865 1.954 2.709 1.00 88.94 105 SER A CA 1
ATOM 829 C C . SER A 1 105 ? -16.655 0.493 2.300 1.00 88.94 105 SER A C 1
ATOM 831 O O . SER A 1 105 ? -16.188 -0.322 3.107 1.00 88.94 105 SER A O 1
ATOM 833 N N . GLN A 1 106 ? -16.921 0.160 1.039 1.00 88.50 106 GLN A N 1
ATOM 834 C CA . GLN A 1 106 ? -16.824 -1.195 0.495 1.00 88.50 106 GLN A CA 1
ATOM 835 C C . GLN A 1 106 ? -15.488 -1.498 -0.197 1.00 88.50 106 GLN A C 1
ATOM 837 O O . GLN A 1 106 ? -15.341 -2.580 -0.744 1.00 88.50 106 GLN A O 1
ATOM 842 N N . TRP A 1 107 ? -14.475 -0.628 -0.115 1.00 85.94 107 TRP A N 1
ATOM 843 C CA . TRP A 1 107 ? -13.201 -0.804 -0.839 1.00 85.94 107 TRP A CA 1
ATOM 844 C C . TRP A 1 107 ? -12.524 -2.176 -0.613 1.00 85.94 107 TRP A C 1
ATOM 846 O O . TRP A 1 107 ? -12.087 -2.839 -1.544 1.00 85.94 107 TRP A O 1
ATOM 856 N N . HIS A 1 108 ? -12.526 -2.666 0.626 1.00 82.06 108 HIS A N 1
ATOM 857 C CA . HIS A 1 108 ? -12.072 -4.007 1.033 1.00 82.06 108 HIS A CA 1
ATOM 858 C C . HIS A 1 108 ? -12.906 -5.200 0.496 1.00 82.06 108 HIS A C 1
ATOM 860 O O . HIS A 1 108 ? -12.603 -6.353 0.806 1.00 82.06 108 HIS A O 1
ATOM 866 N N . GLN A 1 109 ? -13.993 -4.948 -0.233 1.00 84.62 109 GLN A N 1
ATOM 867 C CA . GLN A 1 109 ? -14.840 -5.949 -0.896 1.00 84.62 109 GLN A CA 1
ATOM 868 C C . GLN A 1 109 ? -14.690 -5.901 -2.422 1.00 84.62 109 GLN A C 1
ATOM 870 O O . GLN A 1 109 ? -15.205 -6.783 -3.105 1.00 84.62 109 GLN A O 1
ATOM 875 N N . VAL A 1 110 ? -13.987 -4.897 -2.950 1.00 83.88 110 VAL A N 1
ATOM 876 C CA . VAL A 1 110 ? -13.755 -4.739 -4.385 1.00 83.88 110 VAL A CA 1
ATOM 877 C C . VAL A 1 110 ? -12.740 -5.779 -4.862 1.00 83.88 110 VAL A C 1
ATOM 879 O O . VAL A 1 110 ? -11.699 -5.956 -4.213 1.00 83.88 110 VAL A O 1
ATOM 882 N N . PRO A 1 111 ? -12.999 -6.449 -5.997 1.00 80.69 111 PRO A N 1
ATOM 883 C CA . PRO A 1 111 ? -11.986 -7.226 -6.691 1.00 80.69 111 PRO A CA 1
ATOM 884 C C . PRO A 1 111 ? -11.021 -6.248 -7.360 1.00 80.69 111 PRO A C 1
ATOM 886 O O . PRO A 1 111 ? -11.304 -5.709 -8.422 1.00 80.69 111 PRO A O 1
ATOM 889 N N . TRP A 1 112 ? -9.899 -5.966 -6.701 1.00 81.81 112 TRP A N 1
ATOM 890 C CA . TRP A 1 112 ? -8.982 -4.932 -7.174 1.00 81.81 112 TRP A CA 1
ATOM 891 C C . TRP A 1 112 ? -8.239 -5.300 -8.453 1.00 81.81 112 TRP A C 1
ATOM 893 O O . TRP A 1 112 ? -7.700 -4.380 -9.043 1.00 81.81 112 TRP A O 1
ATOM 903 N N . GLN A 1 113 ? -8.205 -6.577 -8.845 1.00 83.50 113 GLN A N 1
ATOM 904 C CA . GLN A 1 113 ? -7.360 -7.201 -9.880 1.00 83.50 113 GLN A CA 1
ATOM 905 C C . GLN A 1 113 ? -6.970 -6.294 -11.062 1.00 83.50 113 GLN A C 1
ATOM 907 O O . GLN A 1 113 ? -7.810 -5.613 -11.649 1.00 83.50 113 GLN A O 1
ATOM 912 N N . ASN A 1 114 ? -5.686 -6.353 -11.429 1.00 78.69 114 ASN A N 1
ATOM 913 C CA . ASN A 1 114 ? -5.064 -5.657 -12.561 1.00 78.69 114 ASN A CA 1
ATOM 914 C C . ASN A 1 114 ? -5.264 -4.135 -12.550 1.00 78.69 114 ASN A C 1
ATOM 916 O O . ASN A 1 114 ? -5.459 -3.509 -13.590 1.00 78.69 114 ASN A O 1
ATOM 920 N N . CYS A 1 115 ? -5.254 -3.533 -11.360 1.00 81.31 115 CYS A N 1
ATOM 921 C CA . CYS A 1 115 ? -5.395 -2.093 -11.191 1.00 81.31 115 CYS A CA 1
ATOM 922 C C . CYS A 1 115 ? -4.207 -1.513 -10.422 1.00 81.31 115 CYS A C 1
ATOM 924 O O . CYS A 1 115 ? -3.755 -2.054 -9.411 1.00 81.31 115 CYS A O 1
ATOM 926 N N . VAL A 1 116 ? -3.751 -0.341 -10.854 1.00 81.25 116 VAL A N 1
ATOM 927 C CA . VAL A 1 116 ? -2.856 0.519 -10.077 1.00 81.25 116 VAL A CA 1
ATOM 928 C C . VAL A 1 116 ? -3.668 1.732 -9.639 1.00 81.25 116 VAL A C 1
ATOM 930 O O . VAL A 1 116 ? -4.080 2.546 -10.463 1.00 81.25 116 VAL A O 1
ATOM 933 N N . TYR A 1 117 ? -3.960 1.832 -8.342 1.00 81.88 117 TYR A N 1
ATOM 934 C CA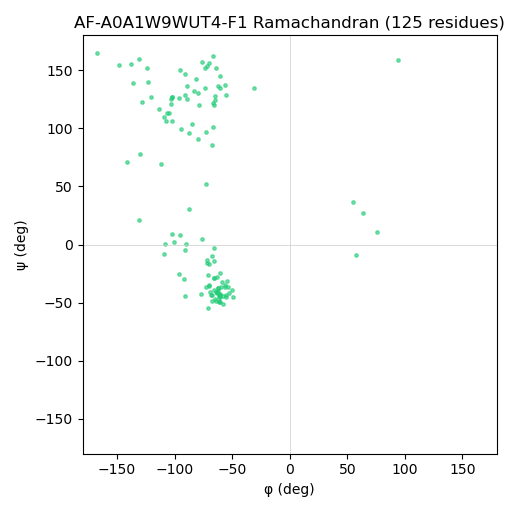 . TYR A 1 117 ? -4.773 2.909 -7.785 1.00 81.88 117 TYR A CA 1
ATOM 935 C C . TYR A 1 117 ? -3.892 3.909 -7.041 1.00 81.88 117 TYR A C 1
ATOM 937 O O . TYR A 1 117 ? -3.329 3.590 -5.994 1.00 81.88 117 TYR A O 1
ATOM 945 N N . ASN A 1 118 ? -3.794 5.131 -7.567 1.00 80.75 118 ASN A N 1
ATOM 946 C CA . ASN A 1 118 ? -3.059 6.218 -6.927 1.00 80.75 118 ASN A CA 1
ATOM 947 C C . ASN A 1 118 ? -4.005 7.075 -6.075 1.00 80.75 118 ASN A C 1
ATOM 949 O O . ASN A 1 118 ? -4.730 7.937 -6.576 1.00 80.75 118 ASN A O 1
ATOM 953 N N . ALA A 1 119 ? -3.995 6.828 -4.770 1.00 77.69 119 ALA A N 1
ATOM 954 C CA . ALA A 1 119 ? -4.771 7.571 -3.798 1.00 77.69 119 ALA A CA 1
ATOM 955 C C . ALA A 1 119 ? -3.963 8.794 -3.329 1.00 77.69 119 ALA A C 1
ATOM 957 O O . ALA A 1 119 ? -3.123 8.696 -2.430 1.00 77.69 119 ALA A O 1
ATOM 958 N N . ARG A 1 120 ? -4.216 9.951 -3.952 1.00 78.94 120 ARG A N 1
ATOM 959 C CA . ARG A 1 120 ? -3.561 11.222 -3.609 1.00 78.94 120 ARG A CA 1
ATOM 960 C C . ARG A 1 120 ? -4.361 11.989 -2.565 1.00 78.94 120 ARG A C 1
ATOM 962 O O . ARG A 1 120 ? -5.551 12.241 -2.751 1.00 78.94 120 ARG A O 1
ATOM 969 N N . PHE A 1 121 ? -3.695 12.411 -1.493 1.00 74.19 121 PHE A N 1
ATOM 970 C CA . PHE A 1 121 ? -4.332 13.163 -0.412 1.00 74.19 121 PHE A CA 1
ATOM 971 C C . PHE A 1 121 ? -3.683 14.535 -0.235 1.00 74.19 121 PHE A C 1
ATOM 973 O O . PHE A 1 121 ? -2.472 14.663 -0.068 1.00 74.19 121 PHE A O 1
ATOM 980 N N . SER A 1 122 ? -4.516 15.575 -0.249 1.00 64.94 122 SER A N 1
ATOM 981 C CA . SER A 1 122 ? -4.149 16.963 0.033 1.00 64.94 1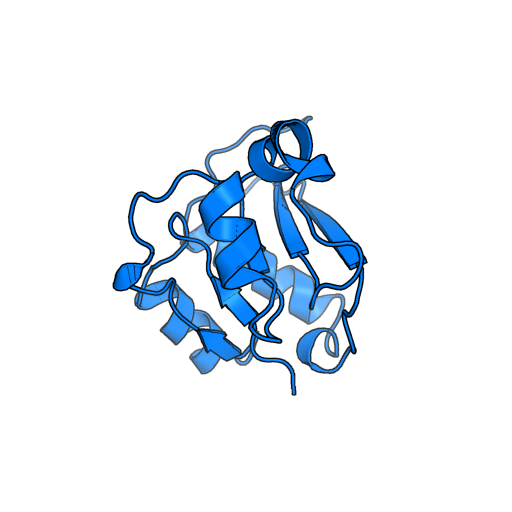22 SER A CA 1
ATOM 982 C C . SER A 1 122 ? -4.800 17.395 1.348 1.00 64.94 122 SER A C 1
ATOM 984 O O . SER A 1 122 ? -5.754 18.171 1.356 1.00 64.94 122 SER A O 1
ATOM 986 N N . GLN A 1 123 ? -4.356 16.845 2.478 1.00 59.03 123 GLN A N 1
ATOM 987 C CA . GLN A 1 123 ? -4.780 17.354 3.782 1.00 59.03 123 GLN A CA 1
ATOM 988 C C . GLN A 1 123 ? -3.591 17.968 4.514 1.00 59.03 123 GLN A C 1
ATOM 990 O O . GLN A 1 123 ? -2.630 17.289 4.877 1.00 59.03 123 GLN A O 1
ATOM 995 N N . SER A 1 124 ? -3.685 19.273 4.760 1.00 53.97 124 SER A N 1
ATOM 996 C CA . SER A 1 124 ? -2.905 19.946 5.790 1.00 53.97 124 SER A CA 1
ATOM 997 C C . SER A 1 124 ? -3.396 19.412 7.132 1.00 53.97 124 SER A C 1
ATOM 999 O O . SER A 1 124 ? -4.461 19.802 7.599 1.00 53.97 124 SER A O 1
ATOM 1001 N N . PHE A 1 125 ? -2.662 18.479 7.739 1.00 47.56 125 PHE A N 1
ATOM 1002 C CA . PHE A 1 125 ? -2.874 18.139 9.143 1.00 47.56 125 PHE A CA 1
ATOM 1003 C C . PHE A 1 125 ? -2.460 19.358 9.977 1.00 47.56 125 PHE A C 1
ATOM 1005 O O . PHE A 1 125 ? -1.303 19.474 10.375 1.00 47.56 125 PHE A O 1
ATOM 1012 N N . THR A 1 126 ? -3.369 20.310 10.169 1.00 41.75 126 THR A N 1
ATOM 1013 C CA . THR A 1 126 ? -3.219 21.348 11.187 1.00 41.75 126 THR A CA 1
ATOM 1014 C C . THR A 1 126 ? -3.266 20.656 12.546 1.00 41.75 126 THR A C 1
ATOM 1016 O O . THR A 1 126 ? -4.210 19.918 12.836 1.00 41.75 126 THR A O 1
ATOM 1019 N N . HIS A 1 127 ? -2.178 20.809 13.302 1.00 38.06 127 HIS A N 1
ATOM 1020 C CA . HIS A 1 127 ? -2.013 20.285 14.656 1.00 38.06 127 HIS A CA 1
ATOM 1021 C C . HIS A 1 127 ? -3.010 20.889 15.642 1.00 38.06 127 HIS A C 1
ATOM 1023 O O . HIS A 1 127 ? -3.325 22.090 15.488 1.00 38.06 127 HIS A O 1
#

Mean predicted aligned error: 5.4 Å

Radius of gyration: 13.95 Å; Cα contacts (8 Å, |Δi|>4): 192; chains: 1; bounding box: 33×35×32 Å

Nearest PDB structures (foldseek):
  4rkr-assembly1_B  TM=3.803E-01  e=7.089E-02  Arthrobacter sp. FB24
  4rkr-assembly2_D  TM=3.967E-01  e=1.463E-01  Arthrobacter sp. FB24
  4rkq-assembly1_B  TM=3.736E-01  e=1.904E-01  Arthrobacter sp. FB24

Secondary structure (DSSP, 8-state):
-PEEEEPGGG--HHHHHHHHHTTS-EEEPPPGGGTT--HHHHHHHHTTSSSPEEE--SHHHHHHGGGS-SS-S-EEEEEE-TTS-----HHHHHHHHHHHHHH-TTGGGS---S-EEEEEE------

Solvent-accessible surface area (backbone atoms only — not comparable to full-atom values): 7384 Å² total; per-residue (Å²): 120,51,50,31,30,30,32,73,96,58,53,42,72,67,55,44,52,48,28,50,76,70,67,54,44,48,61,44,67,39,60,78,93,57,66,89,54,54,67,57,62,42,41,62,65,46,37,75,64,70,28,25,36,41,38,64,62,66,60,57,53,78,76,38,50,91,45,55,61,88,75,30,27,22,38,40,36,48,39,57,27,87,94,53,79,66,88,82,43,71,70,53,51,52,50,48,48,47,52,50,30,69,78,38,74,58,59,46,67,52,86,53,58,64,35,78,46,78,50,67,45,85,72,85,80,77,128